Protein AF-A0A7S4GFR2-F1 (afdb_monomer_lite)

Radius of gyration: 27.43 Å; chains: 1; bounding box: 66×56×62 Å

Sequence (127 aa):
TALRLKQHIVCIVLNNKSYGMIAWKAHSMGMDDFGLEYGNPDFALYARSYGAIGHNVTAPGEFETILRKAIEEPGVHIIDLPITYESSDAALHDELPKEVATLQEAVGKMIAEHDAALAAMADDLRD

InterPro domains:
  IPR011766 Thiamine pyrophosphate enzyme, TPP-binding [PF02775] (1-80)
  IPR029061 Thiamin diphosphate-binding fold [SSF52518] (1-86)
  IPR047211 Pyruvate oxidase/Pyruvate dehydrogenase [ubiquinone]-like [PTHR42981] (1-87)

Organism: NCBI:txid73025

Foldseek 3Di:
DCVVVQHQAEAEDACQQFPVVVVVVCVVVVDDPDPGNPRDPQVQVVLVVVVFHRAEDPDPVCVVVLVVCSVVDRTYYYYYDYDHCVPVCCCPPPVVVVVVVVVVVVVVVVVVVVVVVVVVVVVVVVD

Secondary structure (DSSP, 8-state):
-TTTTT--EEEEEEE-SS-HHHHHHHHTTT----S-------HHHHHHHTT-EEEE--STTHHHHHHHHHHHS-SEEEEEEE---TTHHHIIIIIHHHHHHHHHHHHHHHHHHHHHHHHHHHHHT--

pLDDT: mean 76.01, std 15.88, range [42.22, 96.19]

Structure (mmCIF, N/CA/C/O backbone):
data_AF-A0A7S4GFR2-F1
#
_entry.id   AF-A0A7S4GFR2-F1
#
loop_
_atom_site.group_PDB
_atom_site.id
_atom_site.type_symbol
_atom_site.label_atom_id
_atom_site.label_alt_id
_atom_site.label_comp_id
_atom_site.label_asym_id
_atom_site.label_entity_id
_atom_site.label_seq_id
_atom_site.pdbx_PDB_ins_code
_atom_site.Cartn_x
_atom_site.Cartn_y
_atom_site.Cartn_z
_atom_site.occupancy
_atom_site.B_iso_or_equiv
_atom_site.auth_seq_id
_atom_site.auth_comp_id
_atom_site.auth_asym_id
_atom_site.auth_atom_id
_atom_site.pdbx_PDB_model_num
ATOM 1 N N . THR A 1 1 ? -0.930 -6.034 18.995 1.00 84.12 1 THR A N 1
ATOM 2 C CA . THR A 1 1 ? -0.471 -5.034 19.992 1.00 84.12 1 THR A CA 1
ATOM 3 C C . THR A 1 1 ? -0.971 -3.629 19.708 1.00 84.12 1 THR A C 1
ATOM 5 O O . THR A 1 1 ? -1.581 -3.063 20.604 1.00 84.12 1 THR A O 1
ATOM 8 N N . ALA A 1 2 ? -0.783 -3.084 18.500 1.00 81.75 2 ALA A N 1
ATOM 9 C CA . ALA A 1 2 ? -1.194 -1.717 18.142 1.00 81.75 2 ALA A CA 1
ATOM 10 C C . ALA A 1 2 ? -2.667 -1.386 18.464 1.00 81.75 2 ALA A C 1
ATOM 12 O O . ALA A 1 2 ? -2.933 -0.393 19.134 1.00 81.75 2 ALA A O 1
ATOM 13 N N . LEU A 1 3 ? -3.603 -2.274 18.102 1.00 85.62 3 LEU A N 1
ATOM 14 C CA . LEU A 1 3 ? -5.031 -2.118 18.422 1.00 85.62 3 LEU A CA 1
ATOM 15 C C . LEU A 1 3 ? -5.304 -2.074 19.931 1.00 85.62 3 LEU A C 1
ATOM 17 O O . LEU A 1 3 ? -6.008 -1.196 20.419 1.00 85.62 3 LEU A O 1
ATOM 21 N N . ARG A 1 4 ? -4.688 -2.986 20.693 1.00 88.31 4 ARG A N 1
ATOM 22 C CA . ARG A 1 4 ? -4.811 -3.040 22.160 1.00 88.31 4 ARG A CA 1
ATOM 23 C C . ARG A 1 4 ? -4.315 -1.753 22.829 1.00 88.31 4 ARG A C 1
ATOM 25 O O . ARG A 1 4 ? -4.848 -1.369 23.862 1.00 88.31 4 ARG A O 1
ATOM 32 N N . LEU A 1 5 ? -3.310 -1.100 22.245 1.00 91.62 5 LEU A N 1
ATOM 33 C CA . LEU A 1 5 ? -2.749 0.168 22.722 1.00 91.62 5 LEU A CA 1
ATOM 34 C C . LEU A 1 5 ? -3.421 1.405 22.102 1.00 91.62 5 LEU A C 1
ATOM 36 O O . LEU A 1 5 ? -2.926 2.510 22.313 1.00 91.62 5 LEU A O 1
ATOM 40 N N . LYS A 1 6 ? -4.511 1.227 21.339 1.00 88.44 6 LYS A N 1
ATOM 41 C CA . LYS A 1 6 ? -5.260 2.294 20.652 1.00 88.44 6 LYS A CA 1
ATOM 42 C C . LYS A 1 6 ? -4.364 3.248 19.852 1.00 88.44 6 LYS A C 1
ATOM 44 O O . LYS A 1 6 ? -4.569 4.457 19.859 1.00 88.44 6 LYS A O 1
ATOM 49 N N . GLN A 1 7 ? -3.340 2.700 19.205 1.00 89.94 7 GLN A N 1
ATOM 50 C CA . GLN A 1 7 ? -2.411 3.489 18.404 1.00 89.94 7 GLN A CA 1
ATOM 51 C C . GLN A 1 7 ? -3.025 3.805 17.045 1.00 89.94 7 GLN A C 1
ATOM 53 O O . GLN A 1 7 ? -3.690 2.952 16.454 1.00 89.94 7 GLN A O 1
ATOM 58 N N . HIS A 1 8 ? -2.751 5.007 16.548 1.00 92.06 8 HIS A N 1
ATOM 59 C CA . HIS A 1 8 ? -3.018 5.359 15.163 1.00 92.06 8 HIS A CA 1
ATOM 60 C C . HIS A 1 8 ? -1.763 5.061 14.336 1.00 92.06 8 HIS A C 1
ATOM 62 O O . HIS A 1 8 ? -0.726 5.694 14.528 1.00 92.06 8 HIS A O 1
ATOM 68 N N . ILE A 1 9 ? -1.831 4.026 13.498 1.00 92.06 9 ILE A N 1
ATOM 69 C CA . ILE A 1 9 ? -0.698 3.531 12.705 1.00 92.06 9 ILE A CA 1
ATOM 70 C C . ILE A 1 9 ? -1.191 3.243 11.297 1.00 92.06 9 ILE A C 1
ATOM 72 O O . ILE A 1 9 ? -2.123 2.462 11.127 1.00 92.06 9 ILE A O 1
ATOM 76 N N . VAL A 1 10 ? -0.503 3.792 10.302 1.00 94.00 10 VAL A N 1
ATOM 77 C CA . VAL A 1 10 ? -0.697 3.455 8.891 1.00 94.00 10 VAL A CA 1
ATOM 78 C C . VAL A 1 10 ? 0.499 2.630 8.427 1.00 94.00 10 VAL A C 1
ATOM 80 O O . VAL A 1 10 ? 1.640 3.080 8.514 1.00 94.00 10 VAL A O 1
ATOM 83 N N . CYS A 1 11 ? 0.252 1.407 7.967 1.00 92.94 11 CYS A N 1
ATOM 84 C CA . CYS A 1 11 ? 1.265 0.496 7.447 1.00 92.94 11 CYS A CA 1
ATOM 85 C C . CYS A 1 11 ? 0.946 0.161 5.991 1.00 92.94 11 CYS A C 1
ATOM 87 O O . CYS A 1 11 ? -0.169 -0.249 5.671 1.00 92.94 11 CYS A O 1
ATOM 89 N N . ILE A 1 12 ? 1.932 0.340 5.118 1.00 93.81 12 ILE A N 1
ATOM 90 C CA . ILE A 1 12 ? 1.815 0.082 3.685 1.00 93.81 12 ILE A CA 1
ATOM 91 C C . ILE A 1 12 ? 2.650 -1.154 3.371 1.00 93.81 12 ILE A C 1
ATOM 93 O O . ILE A 1 12 ? 3.843 -1.195 3.677 1.00 93.81 12 ILE A O 1
ATOM 97 N N . VAL A 1 13 ? 2.019 -2.155 2.769 1.00 90.19 13 VAL A N 1
ATOM 98 C CA . VAL A 1 13 ? 2.673 -3.371 2.291 1.00 90.19 13 VAL A CA 1
ATOM 99 C C . VAL A 1 13 ? 2.893 -3.213 0.795 1.00 90.19 13 VAL A C 1
ATOM 101 O O . VAL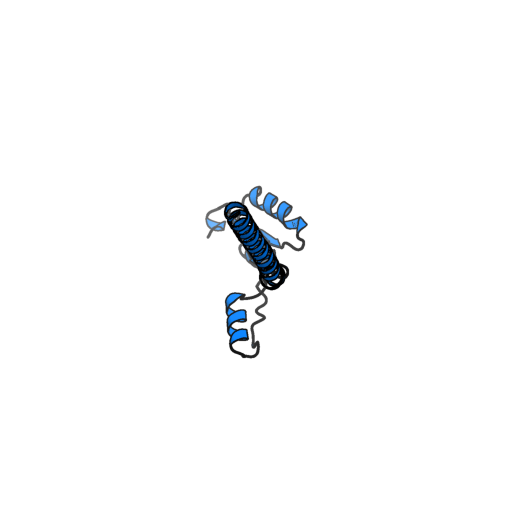 A 1 13 ? 1.940 -3.201 0.022 1.00 90.19 13 VAL A O 1
ATOM 104 N N . LEU A 1 14 ? 4.155 -3.076 0.394 1.00 87.19 14 LEU A N 1
ATOM 105 C CA . LEU A 1 14 ? 4.545 -3.092 -1.012 1.00 87.19 14 LEU A CA 1
ATOM 106 C C . LEU A 1 14 ? 4.538 -4.542 -1.494 1.00 87.19 14 LEU A C 1
ATOM 108 O O . LEU A 1 14 ? 5.436 -5.320 -1.170 1.00 87.19 14 LEU A O 1
ATOM 112 N N . ASN A 1 15 ? 3.489 -4.915 -2.217 1.00 81.38 15 ASN A N 1
ATOM 113 C CA . ASN A 1 15 ? 3.216 -6.292 -2.592 1.00 81.38 15 ASN A CA 1
ATOM 114 C C . ASN A 1 15 ? 3.602 -6.539 -4.052 1.00 81.38 15 ASN A C 1
ATOM 116 O O . ASN A 1 15 ? 2.874 -6.200 -4.981 1.00 81.38 15 ASN A O 1
ATOM 120 N N . ASN A 1 16 ? 4.754 -7.163 -4.253 1.00 75.62 16 ASN A N 1
ATOM 121 C CA . ASN A 1 16 ? 5.261 -7.581 -5.560 1.00 75.62 16 ASN A CA 1
ATOM 122 C C . ASN A 1 16 ? 4.876 -9.030 -5.926 1.00 75.62 16 ASN A C 1
ATOM 124 O O . ASN A 1 16 ? 5.400 -9.567 -6.899 1.00 75.62 16 ASN A O 1
ATOM 128 N N . LYS A 1 17 ? 4.021 -9.689 -5.124 1.00 62.97 17 LYS A N 1
ATOM 129 C CA . LYS A 1 17 ? 3.581 -11.089 -5.291 1.00 62.97 17 LYS A CA 1
ATOM 130 C C . LYS A 1 17 ? 4.712 -12.127 -5.456 1.00 62.97 17 LYS A C 1
ATOM 132 O O . LYS A 1 17 ? 4.452 -13.222 -5.937 1.00 62.97 17 LYS A O 1
ATOM 137 N N . SER A 1 18 ? 5.951 -11.814 -5.058 1.00 56.53 18 SER A N 1
ATOM 138 C CA . SER A 1 18 ? 7.111 -12.698 -5.250 1.00 56.53 18 SER A CA 1
ATOM 139 C C . SER A 1 18 ? 8.217 -12.453 -4.215 1.00 56.53 18 SER A C 1
ATOM 141 O O . SER A 1 18 ? 8.499 -11.318 -3.825 1.00 56.53 18 SER A O 1
ATOM 143 N N . TYR A 1 19 ? 8.915 -13.512 -3.795 1.00 55.47 19 TYR A N 1
ATOM 144 C CA . TYR A 1 19 ? 10.153 -13.408 -3.013 1.00 55.47 19 TYR A CA 1
ATOM 145 C C . TYR A 1 19 ? 11.312 -12.933 -3.911 1.00 55.47 19 TYR A C 1
ATOM 147 O O . TYR A 1 19 ? 12.190 -13.715 -4.280 1.00 55.47 19 TYR A O 1
ATOM 155 N N . GLY A 1 20 ? 11.322 -11.642 -4.260 1.00 52.38 20 GLY A N 1
ATOM 156 C CA . GLY A 1 20 ? 12.175 -11.065 -5.311 1.00 52.38 20 GLY A CA 1
ATOM 157 C C . GLY A 1 20 ? 13.677 -11.387 -5.228 1.00 52.38 20 GLY A C 1
ATOM 158 O O . GLY A 1 20 ? 14.314 -11.539 -6.261 1.00 52.38 20 GLY A O 1
ATOM 159 N N . MET A 1 21 ? 14.256 -11.574 -4.033 1.00 51.91 21 MET A N 1
ATOM 160 C CA . MET A 1 21 ? 15.683 -11.933 -3.896 1.00 51.91 21 MET A CA 1
ATOM 161 C C . MET A 1 21 ? 15.983 -13.441 -3.891 1.00 51.91 21 MET A C 1
ATOM 163 O O . MET A 1 21 ? 17.120 -13.832 -4.153 1.00 51.91 21 MET A O 1
ATOM 167 N N . ILE A 1 22 ? 15.008 -14.301 -3.586 1.00 50.97 22 ILE A N 1
ATOM 168 C CA . ILE A 1 22 ? 15.223 -15.759 -3.508 1.00 50.97 22 ILE A CA 1
ATOM 169 C C . ILE A 1 22 ? 14.954 -16.403 -4.870 1.00 50.97 22 ILE A C 1
ATOM 171 O O . ILE A 1 22 ? 15.757 -17.221 -5.317 1.00 50.97 22 ILE A O 1
ATOM 175 N N . ALA A 1 23 ? 13.898 -15.967 -5.565 1.00 53.88 23 ALA A N 1
ATOM 176 C CA . ALA A 1 23 ? 13.585 -16.418 -6.921 1.00 53.88 23 ALA A CA 1
ATOM 177 C C . ALA A 1 23 ? 14.719 -16.080 -7.909 1.00 53.88 23 ALA A C 1
ATOM 179 O O . ALA A 1 23 ? 15.156 -16.937 -8.674 1.00 53.88 23 ALA A O 1
ATOM 180 N N . TRP A 1 24 ? 15.294 -14.874 -7.809 1.00 52.66 24 TRP A N 1
ATOM 181 C CA . TRP A 1 24 ? 16.422 -14.452 -8.650 1.00 52.66 24 TRP A CA 1
ATOM 182 C C . TRP A 1 24 ? 17.667 -15.338 -8.467 1.00 52.66 24 TRP A C 1
ATOM 184 O O . TRP A 1 24 ? 18.353 -15.684 -9.430 1.00 52.66 24 TRP A O 1
ATOM 194 N N . LYS A 1 25 ? 17.933 -15.778 -7.229 1.00 53.72 25 LYS A N 1
ATOM 195 C CA . LYS A 1 25 ? 19.076 -16.642 -6.908 1.00 53.72 25 LYS A CA 1
ATOM 196 C C . LYS A 1 25 ? 18.857 -18.098 -7.333 1.00 53.72 25 LYS A C 1
ATOM 198 O O . LYS A 1 25 ? 19.815 -18.738 -7.752 1.00 53.72 25 LYS A O 1
ATOM 203 N N . ALA A 1 26 ? 17.626 -18.606 -7.261 1.00 53.81 26 ALA A N 1
ATOM 204 C CA . ALA A 1 26 ? 17.277 -19.951 -7.725 1.00 53.81 26 ALA A CA 1
ATOM 205 C C . ALA A 1 26 ? 17.352 -20.068 -9.260 1.00 53.81 26 ALA A C 1
ATOM 207 O O . ALA A 1 26 ? 17.971 -21.004 -9.769 1.00 53.81 26 ALA A O 1
ATOM 208 N N . HIS A 1 27 ? 16.847 -19.065 -9.988 1.00 56.41 27 HIS A N 1
ATOM 209 C CA . HIS A 1 27 ? 16.926 -19.014 -11.453 1.00 56.41 27 HIS A CA 1
ATOM 210 C C . HIS A 1 27 ? 18.382 -18.937 -11.949 1.00 56.41 27 HIS A C 1
ATOM 212 O O . HIS A 1 27 ? 18.769 -19.635 -12.885 1.00 56.41 27 HIS A O 1
ATOM 218 N N . SER A 1 28 ? 19.240 -18.172 -11.262 1.00 55.12 28 SER A N 1
ATOM 219 C CA . SER A 1 28 ? 20.679 -18.112 -11.566 1.00 55.12 28 SER A CA 1
ATOM 220 C C . SER A 1 28 ? 21.416 -19.451 -11.374 1.00 55.12 28 SER A C 1
ATOM 222 O O . SER A 1 28 ? 22.531 -19.589 -11.879 1.00 55.12 28 SER A O 1
ATOM 224 N N . MET A 1 29 ? 20.840 -20.418 -10.646 1.00 58.47 29 MET A N 1
ATOM 225 C CA . MET A 1 29 ? 21.436 -21.734 -10.366 1.00 58.47 29 MET A CA 1
ATOM 226 C C . MET A 1 29 ? 20.829 -22.875 -11.207 1.00 58.47 29 MET A C 1
ATOM 228 O O . MET A 1 29 ? 21.213 -24.027 -11.012 1.00 58.47 29 MET A O 1
ATOM 232 N N . GLY A 1 30 ? 19.928 -22.573 -12.155 1.00 53.69 30 GLY A N 1
ATOM 233 C CA . GLY A 1 30 ? 19.395 -23.549 -13.117 1.00 53.69 30 GLY A CA 1
ATOM 234 C C . GLY A 1 30 ? 18.470 -24.612 -12.515 1.00 53.69 30 GLY A C 1
ATOM 235 O O . GLY A 1 30 ? 18.415 -25.728 -13.027 1.00 53.69 30 GLY A O 1
ATOM 236 N N . MET A 1 31 ? 17.789 -24.295 -11.411 1.00 50.03 31 MET A N 1
ATOM 237 C CA . MET A 1 31 ? 16.804 -25.180 -10.781 1.00 50.03 31 MET A CA 1
ATOM 238 C C . MET A 1 31 ? 15.386 -24.825 -11.244 1.00 50.03 31 MET A C 1
ATOM 240 O O . MET A 1 31 ? 15.054 -23.646 -11.321 1.00 50.03 31 MET A O 1
ATOM 244 N N . ASP A 1 32 ? 14.558 -25.839 -11.515 1.00 51.44 32 ASP A N 1
ATOM 245 C CA . ASP A 1 32 ? 13.139 -25.659 -11.849 1.00 51.44 32 ASP A CA 1
ATOM 246 C C . ASP A 1 32 ? 12.362 -25.017 -10.680 1.00 51.44 32 ASP A C 1
ATOM 248 O O . ASP A 1 32 ? 12.584 -25.359 -9.513 1.00 51.44 32 ASP A O 1
ATOM 252 N N . ASP A 1 33 ? 11.422 -24.119 -11.001 1.00 50.03 33 ASP A N 1
ATOM 253 C CA . ASP A 1 33 ? 10.558 -23.391 -10.058 1.00 50.03 33 ASP A CA 1
ATOM 254 C C . ASP A 1 33 ? 9.581 -24.337 -9.330 1.00 50.03 33 ASP A C 1
ATOM 256 O O . ASP A 1 33 ? 8.386 -24.413 -9.626 1.00 50.03 33 ASP A O 1
ATOM 260 N N . PHE A 1 34 ? 10.068 -25.094 -8.347 1.00 42.22 34 PHE A N 1
ATOM 261 C CA . PHE A 1 34 ? 9.225 -25.973 -7.538 1.00 42.22 34 PHE A CA 1
ATOM 262 C C . PHE A 1 34 ? 8.727 -25.238 -6.281 1.00 42.22 34 PHE A C 1
ATOM 264 O O . PHE A 1 34 ? 9.430 -25.141 -5.277 1.00 42.22 34 PHE A O 1
ATOM 271 N N . GLY A 1 35 ? 7.487 -24.733 -6.322 1.00 48.22 35 GLY A N 1
ATOM 272 C CA . GLY A 1 35 ? 6.762 -24.245 -5.135 1.00 48.22 35 GLY A CA 1
ATOM 273 C C . GLY A 1 35 ? 6.919 -22.758 -4.786 1.00 48.22 35 GLY A C 1
ATOM 274 O O . GLY A 1 35 ? 6.703 -22.384 -3.634 1.00 48.22 35 GLY A O 1
ATOM 275 N N . LEU A 1 36 ? 7.280 -21.906 -5.752 1.00 46.78 36 LEU A N 1
ATOM 276 C CA . LEU A 1 36 ? 7.483 -20.464 -5.535 1.00 46.78 36 LEU A CA 1
ATOM 277 C C . LEU A 1 36 ? 6.212 -19.605 -5.663 1.00 46.78 36 LEU A C 1
ATOM 279 O O . LEU A 1 36 ? 6.232 -18.441 -5.267 1.00 46.78 36 LEU A O 1
ATOM 283 N N . GLU A 1 37 ? 5.088 -20.166 -6.117 1.00 45.75 37 GLU A N 1
ATOM 284 C CA . GLU A 1 37 ? 3.776 -19.503 -6.080 1.00 45.75 37 GLU A CA 1
ATOM 285 C C . GLU A 1 37 ? 3.131 -19.623 -4.690 1.00 45.75 37 GLU A C 1
ATOM 287 O O . GLU A 1 37 ? 2.051 -20.186 -4.504 1.00 45.75 37 GLU A O 1
ATOM 292 N N . TYR A 1 38 ? 3.790 -19.080 -3.668 1.00 51.06 38 TYR A N 1
ATOM 293 C CA . TYR A 1 38 ? 3.072 -18.720 -2.452 1.00 51.06 38 TYR A CA 1
ATOM 294 C C . TYR A 1 38 ? 2.247 -17.480 -2.784 1.00 51.06 38 TYR A C 1
ATOM 296 O O . TYR A 1 38 ? 2.759 -16.362 -2.786 1.00 51.06 38 TYR A O 1
ATOM 304 N N . GLY A 1 39 ? 0.967 -17.669 -3.103 1.00 56.28 39 GLY A N 1
ATOM 305 C CA . GLY A 1 39 ? 0.028 -16.556 -3.158 1.00 56.28 39 GLY A CA 1
ATOM 306 C C . GLY A 1 39 ? 0.112 -15.796 -1.836 1.00 56.28 39 GLY A C 1
ATOM 307 O O . GLY A 1 39 ? -0.233 -16.348 -0.789 1.00 56.28 39 GLY A O 1
ATOM 308 N N . ASN A 1 40 ? 0.635 -14.566 -1.871 1.00 66.69 40 ASN A N 1
ATOM 309 C CA . ASN A 1 40 ? 0.700 -13.722 -0.683 1.00 66.69 40 ASN A CA 1
ATOM 310 C C . ASN A 1 40 ? -0.699 -13.670 -0.044 1.00 66.69 40 ASN A C 1
ATOM 312 O O . ASN A 1 40 ? -1.689 -13.525 -0.771 1.00 66.69 40 ASN A O 1
ATOM 316 N N . PRO A 1 41 ? -0.812 -13.814 1.290 1.00 75.75 41 PRO A N 1
ATOM 317 C CA . PRO A 1 41 ? -2.104 -13.728 1.951 1.00 75.75 41 PRO A CA 1
ATOM 318 C C . PRO A 1 41 ? -2.717 -12.351 1.689 1.00 75.75 41 PRO A C 1
ATOM 320 O O . PRO A 1 41 ? -2.000 -11.360 1.560 1.00 75.75 41 PRO A O 1
ATOM 323 N N . ASP A 1 42 ? -4.046 -12.270 1.653 1.00 84.00 42 ASP A N 1
ATOM 324 C CA . ASP A 1 42 ? -4.732 -10.979 1.603 1.00 84.00 42 ASP A CA 1
ATOM 325 C C . ASP A 1 42 ? -4.450 -10.219 2.911 1.00 84.00 42 ASP A C 1
ATOM 327 O O . ASP A 1 42 ? -5.054 -10.481 3.959 1.00 84.00 42 ASP A O 1
ATOM 331 N N . PHE A 1 43 ? -3.490 -9.292 2.859 1.00 88.19 43 PHE A N 1
ATOM 332 C CA . PHE A 1 43 ? -3.033 -8.519 4.014 1.00 88.19 43 PHE A CA 1
ATOM 333 C C . PHE A 1 43 ? -4.133 -7.619 4.576 1.00 88.19 43 PHE A C 1
ATOM 335 O O . PHE A 1 43 ? -4.183 -7.377 5.787 1.00 88.19 43 PHE A O 1
ATOM 342 N N . ALA A 1 44 ? -5.045 -7.154 3.725 1.00 90.31 44 ALA A N 1
ATOM 343 C CA . ALA A 1 44 ? -6.177 -6.356 4.156 1.00 90.31 44 ALA A CA 1
ATOM 344 C C . ALA A 1 44 ? -7.214 -7.221 4.887 1.00 90.31 44 ALA A C 1
ATOM 346 O O . ALA A 1 44 ? -7.724 -6.816 5.935 1.00 90.31 44 ALA A O 1
ATOM 347 N N . LEU A 1 45 ? -7.499 -8.432 4.399 1.00 89.62 45 LEU A N 1
ATOM 348 C CA . LEU A 1 45 ? -8.355 -9.386 5.115 1.00 89.62 45 LEU A CA 1
ATOM 349 C C . LEU A 1 45 ? -7.731 -9.807 6.446 1.00 89.62 45 LEU A C 1
ATOM 351 O O . LEU A 1 45 ? -8.422 -9.854 7.467 1.00 89.62 45 LEU A O 1
ATOM 355 N N . TYR A 1 46 ? -6.422 -10.047 6.448 1.00 89.62 46 TYR A N 1
ATOM 356 C CA . TYR A 1 46 ? -5.669 -10.341 7.656 1.00 89.62 46 TYR A CA 1
ATOM 357 C C . TYR A 1 46 ? -5.817 -9.209 8.680 1.00 89.62 46 TYR A C 1
ATOM 359 O O . TYR A 1 46 ? -6.212 -9.469 9.814 1.00 89.62 46 TYR A O 1
ATOM 367 N N . ALA A 1 47 ? -5.634 -7.948 8.279 1.00 92.00 47 ALA A N 1
ATOM 368 C CA . ALA A 1 47 ? -5.854 -6.791 9.148 1.00 92.00 47 ALA A CA 1
ATOM 369 C C . ALA A 1 47 ? -7.273 -6.756 9.742 1.00 92.00 47 ALA A C 1
ATOM 371 O O . ALA A 1 47 ? -7.431 -6.615 10.961 1.00 92.00 47 ALA A O 1
ATOM 372 N N . ARG A 1 48 ? -8.297 -6.967 8.903 1.00 92.31 48 ARG A N 1
ATOM 373 C CA . ARG A 1 48 ? -9.706 -7.007 9.330 1.00 92.31 48 ARG A CA 1
ATOM 374 C C . ARG A 1 48 ? -9.962 -8.092 10.376 1.00 92.31 48 ARG A C 1
ATOM 376 O O . ARG A 1 48 ? -10.687 -7.838 11.334 1.00 92.31 48 ARG A O 1
ATOM 383 N N . SER A 1 49 ? -9.318 -9.255 10.258 1.00 92.25 49 SER A N 1
ATOM 384 C CA . SER A 1 49 ? -9.468 -10.354 11.227 1.00 92.25 49 SER A CA 1
ATOM 385 C C . SER A 1 49 ? -9.000 -9.998 12.648 1.00 92.25 49 SER A C 1
ATOM 387 O O . SER A 1 49 ? -9.555 -10.506 13.620 1.00 92.25 49 SER A O 1
ATOM 389 N N . TYR A 1 50 ? -8.041 -9.075 12.789 1.00 89.12 50 TYR A N 1
ATOM 390 C CA . TYR A 1 50 ? -7.590 -8.565 14.090 1.00 89.12 50 TYR A CA 1
ATOM 391 C C . TYR A 1 50 ? -8.420 -7.387 14.613 1.00 89.12 50 TYR A C 1
ATOM 393 O O . TYR A 1 50 ? -8.200 -6.967 15.748 1.00 89.12 50 TYR A O 1
ATOM 401 N N . GLY A 1 51 ? -9.348 -6.848 13.815 1.00 90.62 51 GLY A N 1
ATOM 402 C CA . GLY A 1 51 ? -10.083 -5.614 14.112 1.00 90.62 51 GLY A CA 1
ATOM 403 C C . GLY A 1 51 ? -9.368 -4.336 13.656 1.00 90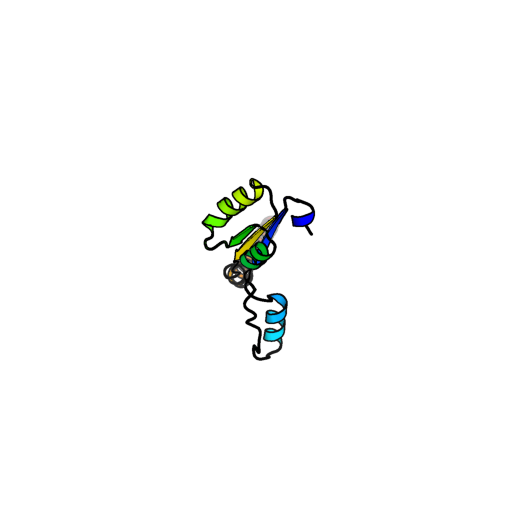.62 51 GLY A C 1
ATOM 404 O O . GLY A 1 51 ? -9.717 -3.252 14.116 1.00 90.62 51 GLY A O 1
ATOM 405 N N . ALA A 1 52 ? -8.356 -4.453 12.789 1.00 93.69 52 ALA A N 1
ATOM 406 C CA . ALA A 1 52 ? -7.745 -3.321 12.095 1.00 93.69 52 ALA A CA 1
ATOM 407 C C . ALA A 1 52 ? -8.485 -3.019 10.782 1.00 93.69 52 ALA A C 1
ATOM 409 O O . ALA A 1 52 ? -9.307 -3.804 10.307 1.00 93.69 52 ALA A O 1
ATOM 410 N N . ILE A 1 53 ? -8.182 -1.872 10.184 1.00 95.00 53 ILE A N 1
ATOM 411 C CA . ILE A 1 53 ? -8.783 -1.419 8.933 1.00 95.00 53 ILE A CA 1
ATOM 412 C C . ILE A 1 53 ? -7.860 -1.850 7.789 1.00 95.00 53 ILE A C 1
ATOM 414 O O . ILE A 1 53 ? -6.729 -1.384 7.681 1.00 95.00 53 ILE A O 1
ATOM 418 N N . GLY A 1 54 ? -8.329 -2.771 6.952 1.00 93.94 54 GLY A N 1
ATOM 419 C CA . GLY A 1 54 ? -7.589 -3.254 5.786 1.00 93.94 54 GLY A CA 1
ATOM 420 C C . GLY A 1 54 ? -8.087 -2.623 4.490 1.00 93.94 54 GLY A C 1
ATOM 421 O O . GLY A 1 54 ? -9.287 -2.699 4.213 1.00 93.94 54 GLY A O 1
ATOM 422 N N . HIS A 1 55 ? -7.169 -2.082 3.690 1.00 94.31 55 HIS A N 1
ATOM 423 C CA . HIS A 1 55 ? -7.419 -1.487 2.375 1.00 94.31 55 HIS A CA 1
ATOM 424 C C . HIS A 1 55 ? -6.676 -2.271 1.294 1.00 94.31 55 HIS A C 1
ATOM 426 O O . HIS A 1 55 ? -5.488 -2.550 1.447 1.00 94.31 55 HIS A O 1
ATOM 432 N N . ASN A 1 56 ? -7.358 -2.585 0.197 1.00 91.81 56 ASN A N 1
ATOM 433 C CA . ASN A 1 56 ? -6.751 -3.162 -0.999 1.00 91.81 56 ASN A CA 1
ATOM 434 C C . ASN A 1 56 ? -6.734 -2.078 -2.078 1.00 91.81 56 ASN A C 1
ATOM 436 O O . ASN A 1 56 ? -7.786 -1.523 -2.396 1.00 91.81 56 ASN A O 1
ATOM 440 N N . VAL A 1 57 ? -5.560 -1.771 -2.625 1.00 91.06 57 VAL A N 1
ATOM 441 C CA . VAL A 1 57 ? -5.437 -0.855 -3.764 1.00 91.06 57 VAL A CA 1
ATOM 442 C C . VAL A 1 57 ? -5.574 -1.678 -5.039 1.00 91.06 57 VAL A C 1
ATOM 444 O O . VAL A 1 57 ? -4.777 -2.586 -5.272 1.00 91.06 57 VAL A O 1
ATOM 447 N N . THR A 1 58 ? -6.585 -1.388 -5.856 1.00 86.75 58 THR A N 1
ATOM 448 C CA . THR A 1 58 ? -6.833 -2.134 -7.104 1.00 86.75 58 THR A CA 1
ATOM 449 C C . THR A 1 58 ? -6.469 -1.338 -8.349 1.00 86.75 58 THR A C 1
ATOM 451 O O . THR A 1 58 ? -6.164 -1.931 -9.384 1.00 86.75 58 THR A O 1
ATOM 454 N N . ALA A 1 59 ? -6.422 -0.009 -8.237 1.00 85.00 59 ALA A N 1
ATOM 455 C CA . ALA A 1 59 ? -5.992 0.883 -9.303 1.00 85.00 59 ALA A CA 1
ATOM 456 C C . ALA A 1 59 ? -5.030 1.978 -8.795 1.00 85.00 59 ALA A C 1
ATOM 458 O O . ALA A 1 59 ? -5.173 2.444 -7.662 1.00 85.00 59 ALA A O 1
ATOM 459 N N . PRO A 1 60 ? -4.091 2.467 -9.635 1.00 78.00 60 PRO A N 1
ATOM 460 C CA . PRO A 1 60 ? -3.115 3.489 -9.236 1.00 78.00 60 PRO A CA 1
ATOM 461 C C . PRO A 1 60 ? -3.737 4.772 -8.664 1.00 78.00 60 PRO A C 1
ATOM 463 O O . PRO A 1 60 ? -3.213 5.343 -7.712 1.00 78.00 60 PRO A O 1
ATOM 466 N N . GLY A 1 61 ? -4.883 5.207 -9.202 1.00 84.00 61 GLY A N 1
ATOM 467 C CA . GLY A 1 61 ? -5.579 6.420 -8.751 1.00 84.00 61 GLY A CA 1
ATOM 468 C C . GLY A 1 61 ? -6.273 6.296 -7.388 1.00 84.00 61 GLY A C 1
ATOM 469 O O . GLY A 1 61 ? -6.652 7.305 -6.799 1.00 84.00 61 GLY A O 1
ATOM 470 N N . GLU A 1 62 ? -6.439 5.081 -6.860 1.00 88.81 62 GLU A N 1
ATOM 471 C CA . GLU A 1 62 ? -7.105 4.855 -5.570 1.00 88.81 62 GLU A CA 1
ATOM 472 C C . GLU A 1 62 ? -6.164 5.096 -4.388 1.00 88.81 62 GLU A C 1
ATOM 474 O O . GLU A 1 62 ? -6.621 5.434 -3.293 1.00 88.81 62 GLU A O 1
ATOM 479 N N . PHE A 1 63 ? -4.852 4.948 -4.602 1.00 90.12 63 PHE A N 1
ATOM 480 C CA . PHE A 1 63 ? -3.867 4.981 -3.527 1.00 90.12 63 PHE A CA 1
ATOM 481 C C . PHE A 1 63 ? -3.873 6.308 -2.766 1.00 90.12 63 PHE A C 1
ATOM 483 O O . PHE A 1 63 ? -3.895 6.295 -1.538 1.00 90.12 63 PHE A O 1
ATOM 490 N N . GLU A 1 64 ? -3.917 7.447 -3.463 1.00 91.06 64 GLU A N 1
ATOM 491 C CA . GLU A 1 64 ? -3.927 8.763 -2.812 1.00 91.06 64 GLU A CA 1
ATOM 492 C C . GLU A 1 64 ? -5.157 8.938 -1.911 1.00 91.06 64 GLU A C 1
ATOM 494 O O . GLU A 1 64 ? -5.048 9.380 -0.766 1.00 91.06 64 GLU A O 1
ATOM 499 N N . THR A 1 65 ? -6.327 8.530 -2.406 1.00 92.94 65 THR A N 1
ATOM 500 C CA . THR A 1 65 ? -7.588 8.629 -1.662 1.00 92.94 65 THR A CA 1
ATOM 501 C C . THR A 1 65 ? -7.568 7.724 -0.429 1.00 92.94 65 THR A C 1
ATOM 503 O O . THR A 1 65 ? -7.947 8.150 0.665 1.00 92.94 65 THR A O 1
ATOM 506 N N . ILE A 1 66 ? -7.086 6.488 -0.582 1.00 93.06 66 ILE A N 1
ATOM 507 C CA . ILE A 1 66 ? -6.961 5.513 0.510 1.00 93.06 66 ILE A CA 1
ATOM 508 C C . ILE A 1 66 ? -5.948 5.991 1.554 1.00 93.06 66 ILE A C 1
ATOM 510 O O . ILE A 1 66 ? -6.221 5.912 2.752 1.00 93.06 66 ILE A O 1
ATOM 514 N N . LEU A 1 67 ? -4.802 6.516 1.118 1.00 93.06 67 LEU A N 1
ATOM 515 C CA . LEU A 1 67 ? -3.759 7.024 2.003 1.00 93.06 67 LEU A CA 1
ATOM 516 C C . LEU A 1 67 ? -4.261 8.217 2.817 1.00 93.06 67 LEU A C 1
ATOM 518 O O . LEU A 1 67 ? -4.092 8.238 4.036 1.00 93.06 67 LEU A O 1
ATOM 522 N N . ARG A 1 68 ? -4.926 9.178 2.168 1.00 92.75 68 ARG A N 1
ATOM 523 C CA . ARG A 1 68 ? -5.520 10.334 2.849 1.00 92.75 68 ARG A CA 1
ATOM 524 C C . ARG A 1 68 ? -6.533 9.890 3.900 1.00 92.75 68 ARG A C 1
ATOM 526 O O . ARG A 1 68 ? -6.429 10.297 5.055 1.00 92.75 68 ARG A O 1
ATOM 533 N N . LYS A 1 69 ? -7.439 8.979 3.533 1.00 92.06 69 LYS A N 1
ATOM 534 C CA . LYS A 1 69 ? -8.405 8.399 4.472 1.00 92.06 69 LYS A CA 1
ATOM 535 C C . LYS A 1 69 ? -7.712 7.718 5.655 1.00 92.06 69 LYS A C 1
ATOM 537 O O . LYS A 1 69 ? -8.125 7.912 6.792 1.00 92.06 69 LYS A O 1
ATOM 542 N N . ALA A 1 70 ? -6.661 6.940 5.403 1.00 93.06 70 ALA A N 1
ATOM 543 C CA . ALA A 1 70 ? -5.941 6.216 6.447 1.00 93.06 70 ALA A CA 1
ATOM 544 C C . ALA A 1 70 ? -5.186 7.127 7.425 1.00 93.06 70 ALA A C 1
ATOM 546 O O . ALA A 1 70 ? -4.991 6.738 8.570 1.00 93.06 70 ALA A O 1
ATOM 547 N N . ILE A 1 71 ? -4.767 8.315 6.984 1.00 92.06 71 ILE A N 1
ATOM 548 C CA . ILE A 1 71 ? -4.121 9.326 7.833 1.00 92.06 71 ILE A CA 1
ATOM 549 C C . ILE A 1 71 ? -5.158 10.099 8.663 1.00 92.06 71 ILE A C 1
ATOM 551 O O . ILE A 1 71 ? -4.888 10.468 9.803 1.00 92.06 71 ILE A O 1
ATOM 555 N N . GLU A 1 72 ? -6.336 10.370 8.102 1.00 93.50 72 GLU A N 1
ATOM 556 C CA . GLU A 1 72 ? -7.380 11.164 8.765 1.00 93.50 72 GLU A CA 1
ATOM 557 C C . GLU A 1 72 ? -8.218 10.340 9.759 1.00 93.50 72 GLU A C 1
ATOM 559 O O . GLU A 1 72 ? -8.690 10.871 10.766 1.00 93.50 72 GLU A O 1
ATOM 564 N N . GLU A 1 73 ? -8.404 9.043 9.501 1.00 92.75 73 GLU A N 1
ATOM 565 C CA . GLU A 1 73 ? -9.213 8.146 10.327 1.00 92.75 73 GLU A CA 1
ATOM 566 C C . GLU A 1 73 ? -8.384 7.533 11.479 1.00 92.75 73 GLU A C 1
ATOM 568 O O . GLU A 1 73 ? -7.381 6.860 11.244 1.00 92.75 73 GLU A O 1
ATOM 573 N N . PRO A 1 74 ? -8.768 7.718 12.757 1.00 91.31 74 PRO A N 1
ATOM 574 C CA . PRO A 1 74 ? -8.066 7.099 13.878 1.00 91.31 74 PRO A CA 1
ATOM 575 C C . PRO A 1 74 ? -8.181 5.571 13.844 1.00 91.31 74 PRO A C 1
ATOM 577 O O . PRO A 1 74 ? -9.281 5.024 13.799 1.00 91.31 74 PRO A O 1
ATOM 580 N N . GLY A 1 75 ? -7.058 4.862 13.967 1.00 92.12 75 GLY A N 1
ATOM 581 C CA . GLY A 1 75 ? -7.058 3.406 13.886 1.00 92.12 75 GLY A CA 1
ATOM 582 C C . GLY A 1 75 ? -5.744 2.823 13.393 1.00 92.12 75 GLY A C 1
ATOM 583 O O . GLY A 1 75 ? -4.777 3.529 13.117 1.00 92.12 75 GLY A O 1
ATOM 584 N N . VAL A 1 76 ? -5.713 1.497 13.290 1.00 94.69 76 VAL A N 1
ATOM 585 C CA . VAL A 1 76 ? -4.607 0.778 12.656 1.00 94.69 76 VAL A CA 1
ATOM 586 C C . VAL A 1 76 ? -5.032 0.447 11.235 1.00 94.69 76 VAL A C 1
ATOM 588 O O . VAL A 1 76 ? -5.985 -0.308 11.049 1.00 94.69 76 VAL A O 1
ATOM 591 N N . HIS A 1 77 ? -4.328 1.005 10.260 1.00 96.19 77 HIS A N 1
ATOM 592 C CA . HIS A 1 77 ? -4.592 0.855 8.837 1.00 96.19 77 HIS A CA 1
ATOM 593 C C . HIS A 1 77 ? -3.499 0.000 8.205 1.00 96.19 77 HIS A C 1
ATOM 595 O O . HIS A 1 77 ? -2.315 0.296 8.362 1.00 96.19 77 HIS A O 1
ATOM 601 N N . ILE A 1 78 ? -3.896 -1.038 7.476 1.00 95.44 78 ILE A N 1
ATOM 602 C CA . ILE A 1 78 ? -3.010 -1.812 6.605 1.00 95.44 78 ILE A CA 1
ATOM 603 C C . ILE A 1 78 ? -3.451 -1.565 5.165 1.00 95.44 78 ILE A C 1
ATOM 605 O O . ILE A 1 78 ? -4.610 -1.810 4.834 1.00 95.44 78 ILE A O 1
ATOM 609 N N . ILE A 1 79 ? -2.544 -1.073 4.327 1.00 94.31 79 ILE A N 1
ATOM 610 C CA . ILE A 1 79 ? -2.776 -0.826 2.902 1.00 94.31 79 ILE A CA 1
ATOM 611 C C . ILE A 1 79 ? -1.945 -1.837 2.111 1.00 94.31 79 ILE A C 1
ATOM 613 O O . ILE A 1 79 ? -0.718 -1.792 2.162 1.00 94.31 79 ILE A O 1
ATOM 617 N N . ASP A 1 80 ? -2.610 -2.741 1.397 1.00 92.31 80 ASP A N 1
ATOM 618 C CA . ASP A 1 80 ? -1.984 -3.654 0.438 1.00 92.31 80 ASP A CA 1
ATOM 619 C C . ASP A 1 80 ? -1.840 -2.935 -0.909 1.00 92.31 80 ASP A C 1
ATOM 621 O O . ASP A 1 80 ? -2.841 -2.662 -1.583 1.00 92.31 80 ASP A O 1
ATOM 625 N N . LEU A 1 81 ? -0.605 -2.562 -1.252 1.00 90.69 81 LEU A N 1
ATOM 626 C CA . LEU A 1 81 ? -0.270 -1.811 -2.458 1.00 90.69 81 LEU A CA 1
ATOM 627 C C . LEU A 1 81 ? 0.460 -2.734 -3.446 1.00 90.69 81 LEU A C 1
ATOM 629 O O . LEU A 1 81 ? 1.653 -2.997 -3.252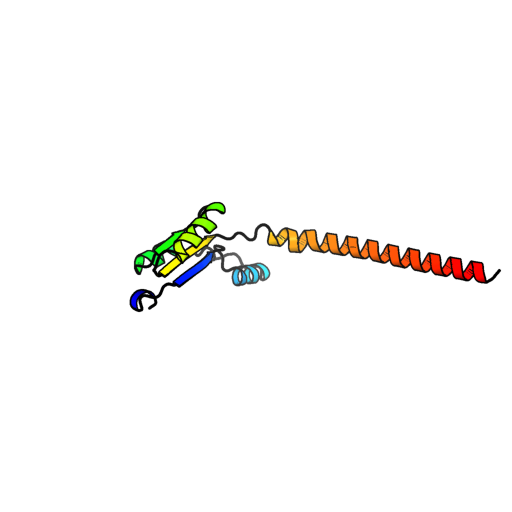 1.00 90.69 81 LEU A O 1
ATOM 633 N N . PRO A 1 82 ? -0.214 -3.224 -4.503 1.00 86.19 82 PRO A N 1
ATOM 634 C CA . PRO A 1 82 ? 0.439 -4.021 -5.526 1.00 86.19 82 PRO A CA 1
ATOM 635 C C . PRO A 1 82 ? 1.446 -3.167 -6.301 1.00 86.19 82 PRO A C 1
ATOM 637 O O . PRO A 1 82 ? 1.123 -2.068 -6.753 1.00 86.19 82 PRO A O 1
ATOM 640 N N . ILE A 1 83 ? 2.660 -3.689 -6.467 1.00 81.06 83 ILE A N 1
ATOM 641 C CA . ILE A 1 83 ? 3.724 -3.061 -7.255 1.00 81.06 83 ILE A CA 1
ATOM 642 C C . ILE A 1 83 ? 4.208 -4.021 -8.345 1.00 81.06 83 ILE A C 1
ATOM 644 O O . ILE A 1 83 ? 4.381 -5.215 -8.101 1.00 81.06 83 ILE A O 1
ATOM 648 N N . THR A 1 84 ? 4.435 -3.500 -9.549 1.00 69.12 84 THR A N 1
ATOM 649 C CA . THR A 1 84 ? 5.047 -4.230 -10.666 1.00 69.12 84 THR A CA 1
ATOM 650 C C . THR A 1 84 ? 6.377 -3.570 -11.026 1.00 69.12 84 THR A C 1
ATOM 652 O O . THR A 1 84 ? 6.471 -2.350 -11.127 1.00 69.12 84 THR A O 1
ATOM 655 N N . TYR A 1 85 ? 7.429 -4.375 -11.202 1.00 63.00 85 TYR A N 1
ATOM 656 C CA . TYR A 1 85 ? 8.774 -3.903 -11.574 1.00 63.00 85 TYR A CA 1
ATOM 657 C C . TYR A 1 85 ? 8.982 -3.801 -13.093 1.00 63.00 85 TYR A C 1
ATOM 659 O O . TYR A 1 85 ? 10.101 -3.595 -13.550 1.00 63.00 85 TYR A O 1
ATOM 667 N N . GLU A 1 86 ? 7.911 -3.911 -13.883 1.00 55.28 86 GLU A N 1
ATOM 668 C CA . GLU A 1 86 ? 7.953 -4.021 -15.350 1.00 55.28 86 GLU A CA 1
ATOM 669 C C . GLU A 1 86 ? 8.663 -2.843 -16.049 1.00 55.28 86 GLU A C 1
ATOM 671 O O . GLU A 1 86 ? 9.134 -2.990 -17.170 1.00 55.28 86 GLU A O 1
ATOM 676 N N . SER A 1 87 ? 8.808 -1.692 -15.384 1.00 48.69 87 SER A N 1
ATOM 677 C CA . SER A 1 87 ? 9.529 -0.521 -15.905 1.00 48.69 87 SER A CA 1
ATOM 678 C C . SER A 1 87 ? 11.007 -0.449 -15.498 1.00 48.69 87 SER A C 1
ATOM 680 O O . SER A 1 87 ? 11.747 0.337 -16.090 1.00 48.69 87 SER A O 1
ATOM 682 N N . SER A 1 88 ? 11.453 -1.188 -14.480 1.00 51.88 88 SER A N 1
ATOM 683 C CA . SER A 1 88 ? 12.801 -1.014 -13.924 1.00 51.88 88 SER A CA 1
ATOM 684 C C . SER A 1 88 ? 13.863 -1.829 -14.659 1.00 51.88 88 SER A C 1
ATOM 686 O O . SER A 1 88 ? 14.991 -1.362 -14.742 1.00 51.88 88 SER A O 1
ATOM 688 N N . ASP A 1 89 ? 13.526 -2.982 -15.242 1.00 53.44 89 ASP A N 1
ATOM 689 C CA . ASP A 1 89 ? 14.516 -3.796 -15.964 1.00 53.44 89 ASP A CA 1
ATOM 690 C C . ASP A 1 89 ? 14.933 -3.166 -17.300 1.00 53.44 89 ASP A C 1
ATOM 692 O O . ASP A 1 89 ? 16.123 -3.024 -17.558 1.00 53.44 89 ASP A O 1
ATOM 696 N N . ALA A 1 90 ? 13.988 -2.710 -18.131 1.00 52.84 90 ALA A N 1
ATOM 697 C CA . ALA A 1 90 ? 14.315 -2.124 -19.437 1.00 52.84 90 ALA A CA 1
ATOM 698 C C . ALA A 1 90 ? 15.072 -0.788 -19.308 1.00 52.84 90 ALA A C 1
ATOM 700 O O . ALA A 1 90 ? 16.093 -0.579 -19.963 1.00 52.84 90 ALA A O 1
ATOM 701 N N . ALA A 1 91 ? 14.629 0.094 -18.408 1.00 54.62 91 ALA A N 1
ATOM 702 C CA . ALA A 1 91 ? 15.302 1.370 -18.177 1.00 54.62 91 ALA A 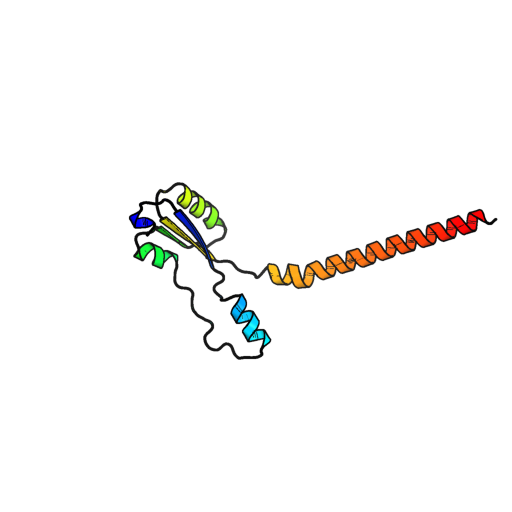CA 1
ATOM 703 C C . ALA A 1 91 ? 16.730 1.167 -17.636 1.00 54.62 91 ALA A C 1
ATOM 705 O O . ALA A 1 91 ? 17.675 1.817 -18.085 1.00 54.62 91 ALA A O 1
ATOM 706 N N . LEU A 1 92 ? 16.911 0.232 -16.694 1.00 55.06 92 LEU A N 1
ATOM 707 C CA . LEU A 1 92 ? 18.196 0.027 -16.029 1.00 55.06 92 LEU A CA 1
ATOM 708 C C . LEU A 1 92 ? 19.189 -0.795 -16.868 1.00 55.06 92 LEU A C 1
ATOM 710 O O . LEU A 1 92 ? 20.388 -0.514 -16.829 1.00 55.06 92 LEU A O 1
ATOM 714 N N . HIS A 1 93 ? 18.711 -1.789 -17.623 1.00 58.72 93 HIS A N 1
ATOM 715 C CA . HIS A 1 93 ? 19.567 -2.707 -18.381 1.00 58.72 93 HIS A CA 1
ATOM 716 C C . HIS A 1 93 ? 19.696 -2.380 -19.871 1.00 58.72 93 HIS A C 1
ATOM 718 O O . HIS A 1 93 ? 20.748 -2.677 -20.434 1.00 58.72 93 HIS A O 1
ATOM 724 N N . ASP A 1 94 ? 18.706 -1.740 -20.498 1.00 62.84 94 ASP A N 1
ATOM 725 C CA . ASP A 1 94 ? 18.744 -1.457 -21.938 1.00 62.84 94 ASP A CA 1
ATOM 726 C C . ASP A 1 94 ? 18.917 0.029 -22.263 1.00 62.84 94 ASP A C 1
ATOM 728 O O . ASP A 1 94 ? 19.622 0.356 -23.221 1.00 62.84 94 ASP A O 1
ATOM 732 N N . GLU A 1 95 ? 18.281 0.933 -21.515 1.00 65.06 95 GLU A N 1
ATOM 733 C CA . GLU A 1 95 ? 18.285 2.370 -21.834 1.00 65.06 95 GLU A CA 1
ATOM 734 C C . GLU A 1 95 ? 19.529 3.076 -21.281 1.00 65.06 95 GLU A C 1
ATOM 736 O O . GLU A 1 95 ? 20.269 3.700 -22.047 1.00 65.06 95 GLU A O 1
ATOM 741 N N . LEU A 1 96 ? 19.844 2.896 -19.993 1.00 64.19 96 LEU A N 1
ATOM 742 C CA . LEU A 1 96 ? 21.013 3.530 -19.370 1.00 64.19 96 LEU A CA 1
ATOM 743 C C . LEU A 1 96 ? 22.350 3.185 -20.053 1.00 64.19 96 LEU A C 1
ATOM 745 O O . LEU A 1 96 ? 23.148 4.101 -20.272 1.00 64.19 96 LEU A O 1
ATOM 749 N N . PRO A 1 97 ? 22.644 1.928 -20.447 1.00 74.25 97 PRO A N 1
ATOM 750 C CA . PRO A 1 97 ? 23.903 1.635 -21.132 1.00 74.25 97 PRO A CA 1
ATOM 751 C C . PRO A 1 97 ? 24.012 2.306 -22.505 1.00 74.25 97 PRO A C 1
ATOM 753 O O . PRO A 1 97 ? 25.108 2.709 -22.896 1.00 74.25 97 PRO A O 1
ATOM 756 N N . LYS A 1 98 ? 22.893 2.471 -23.227 1.00 75.75 98 LYS A N 1
ATOM 757 C CA . LYS A 1 98 ? 22.867 3.163 -24.528 1.00 75.75 98 LYS A CA 1
ATOM 758 C C . LYS A 1 98 ? 23.110 4.658 -24.361 1.00 75.75 98 LYS A C 1
ATOM 760 O O . LYS A 1 98 ? 23.887 5.237 -25.121 1.00 75.75 98 LYS A O 1
ATOM 765 N N . GLU A 1 99 ? 22.502 5.277 -23.353 1.00 72.00 99 GLU A N 1
ATOM 766 C CA . GLU A 1 99 ? 22.738 6.689 -23.038 1.00 72.00 99 GLU A CA 1
ATOM 767 C C . GLU A 1 99 ? 24.192 6.936 -22.613 1.00 72.00 99 GLU A C 1
ATOM 769 O O . GLU A 1 99 ? 24.836 7.860 -23.114 1.00 72.00 99 GLU A O 1
ATOM 774 N N . VAL A 1 100 ? 24.752 6.063 -21.769 1.00 77.62 100 VAL A N 1
ATOM 775 C CA . VAL A 1 100 ? 26.159 6.144 -21.346 1.00 77.62 100 VAL A CA 1
ATOM 776 C C . VAL A 1 100 ? 27.111 5.963 -22.530 1.00 77.62 100 VAL A C 1
ATOM 778 O O . VAL A 1 100 ? 28.059 6.737 -22.659 1.00 77.62 100 VAL A O 1
ATOM 781 N N . ALA A 1 101 ? 26.851 5.007 -23.425 1.00 78.94 101 ALA A N 1
ATOM 782 C CA . ALA A 1 101 ? 27.668 4.800 -24.623 1.00 78.94 101 ALA A CA 1
ATOM 783 C C . ALA A 1 101 ? 27.636 6.021 -25.560 1.00 78.94 101 ALA A C 1
ATOM 785 O O . ALA A 1 101 ? 28.677 6.460 -26.048 1.00 78.94 101 ALA A O 1
ATOM 786 N N . THR A 1 102 ? 26.459 6.624 -25.744 1.00 82.25 102 THR A N 1
ATOM 787 C CA . THR A 1 102 ? 26.289 7.823 -26.582 1.00 82.25 102 THR A CA 1
ATOM 788 C C . THR A 1 102 ? 27.048 9.021 -26.002 1.00 82.25 102 THR A C 1
ATOM 790 O O . THR A 1 102 ? 27.705 9.767 -26.731 1.00 82.25 102 THR A O 1
ATOM 793 N N . LEU A 1 103 ? 27.014 9.192 -24.675 1.00 77.88 103 LEU A N 1
ATOM 794 C CA . LEU A 1 103 ? 27.779 10.232 -23.983 1.00 77.88 103 LEU A CA 1
ATOM 795 C C . LEU A 1 103 ? 29.292 9.997 -24.076 1.00 77.88 103 LEU A C 1
ATOM 797 O O . LEU A 1 103 ? 30.039 10.951 -24.289 1.00 77.88 103 LEU A O 1
ATOM 801 N N . GLN A 1 104 ? 29.756 8.751 -23.959 1.00 78.69 104 GLN A N 1
ATOM 802 C CA . GLN A 1 104 ? 31.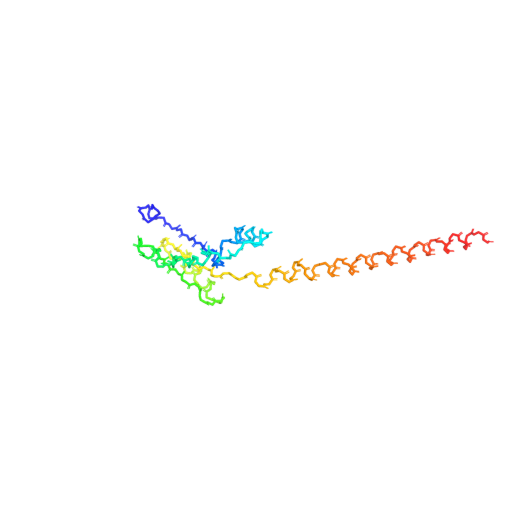174 8.411 -24.116 1.00 78.69 104 GLN A CA 1
ATOM 803 C C . GLN A 1 104 ? 31.689 8.737 -25.522 1.00 78.69 104 GLN A C 1
ATOM 805 O O . GLN A 1 104 ? 32.775 9.303 -25.658 1.00 78.69 104 GLN A O 1
ATOM 810 N N . GLU A 1 105 ? 30.905 8.435 -26.557 1.00 82.94 105 GLU A N 1
ATOM 811 C CA . GLU A 1 105 ? 31.259 8.741 -27.944 1.00 82.94 105 GLU A CA 1
ATOM 812 C C . GLU A 1 105 ? 31.302 10.257 -28.198 1.00 82.94 105 GLU A C 1
ATOM 814 O O . GLU A 1 105 ? 32.265 10.766 -28.778 1.00 82.94 105 GLU A O 1
ATOM 819 N N . ALA A 1 106 ? 30.316 11.002 -27.686 1.00 78.50 106 ALA A N 1
ATOM 820 C CA . ALA A 1 106 ? 30.279 12.460 -27.790 1.00 78.50 106 ALA A CA 1
ATOM 821 C C . ALA A 1 106 ? 31.469 13.132 -27.079 1.00 78.50 106 ALA A C 1
ATOM 823 O O . ALA A 1 106 ? 32.101 14.030 -27.639 1.00 78.50 106 ALA A O 1
ATOM 824 N N . VAL A 1 107 ? 31.815 12.673 -25.871 1.00 80.50 107 VAL A N 1
ATOM 825 C CA . VAL A 1 107 ? 32.979 13.173 -25.121 1.00 80.50 107 VAL A CA 1
ATOM 826 C C . VAL A 1 107 ? 34.285 12.824 -25.839 1.00 80.50 107 VAL A C 1
ATOM 828 O O . VAL A 1 107 ? 35.154 13.687 -25.962 1.00 80.50 107 VAL A O 1
ATOM 831 N N . GLY A 1 108 ? 34.417 11.603 -26.367 1.00 81.56 108 GLY A N 1
ATOM 832 C CA . GLY A 1 108 ? 35.592 11.192 -27.140 1.00 81.56 108 GLY A CA 1
ATOM 833 C C . GLY A 1 108 ? 35.805 12.050 -28.389 1.00 81.56 108 GLY A C 1
ATOM 834 O O . GLY A 1 108 ? 36.928 12.471 -28.669 1.00 81.56 108 GLY A O 1
ATOM 835 N N . LYS A 1 109 ? 34.721 12.384 -29.096 1.00 80.00 109 LYS A N 1
ATOM 836 C CA . LYS A 1 109 ? 34.769 13.262 -30.269 1.00 80.00 109 LYS A CA 1
ATOM 837 C C . LYS A 1 109 ? 35.176 14.693 -29.907 1.00 80.00 109 LYS A C 1
ATOM 839 O O . LYS A 1 109 ? 36.017 15.272 -30.587 1.00 80.00 109 LYS A O 1
ATOM 844 N N . MET A 1 110 ? 34.649 15.227 -28.805 1.00 78.50 110 MET A N 1
ATOM 845 C CA . MET A 1 110 ? 34.997 16.567 -28.322 1.00 78.50 110 MET A CA 1
ATOM 846 C C . MET A 1 110 ? 36.478 16.675 -27.921 1.00 78.50 110 MET A C 1
ATOM 848 O O . MET A 1 110 ? 37.118 17.682 -28.212 1.00 78.50 110 MET A O 1
ATOM 852 N N . ILE A 1 111 ? 37.038 15.633 -27.294 1.00 81.81 111 ILE A N 1
ATOM 853 C CA . ILE A 1 111 ? 38.470 15.578 -26.957 1.00 81.81 111 ILE A CA 1
ATOM 854 C C . ILE A 1 111 ? 39.320 15.537 -28.234 1.00 81.81 111 ILE A C 1
ATOM 856 O O . ILE A 1 111 ? 40.263 16.312 -28.358 1.00 81.81 111 ILE A O 1
ATOM 860 N N . ALA A 1 112 ? 38.955 14.700 -29.210 1.00 82.19 112 ALA A N 1
ATOM 861 C CA . ALA A 1 112 ? 39.693 14.591 -30.469 1.00 82.19 112 ALA A CA 1
ATOM 862 C C . ALA A 1 112 ? 39.676 15.896 -31.288 1.00 82.19 112 ALA A C 1
ATOM 864 O O . ALA A 1 112 ? 40.695 16.282 -31.859 1.00 82.19 112 ALA A O 1
ATOM 865 N N . GLU A 1 113 ? 38.538 16.594 -31.332 1.00 81.94 113 GLU A N 1
ATOM 866 C CA . GLU A 1 113 ? 38.414 17.900 -31.993 1.00 81.94 113 GLU A CA 1
ATOM 867 C C . GLU A 1 113 ? 39.248 18.977 -31.282 1.00 81.94 113 GLU A C 1
ATOM 869 O O . GLU A 1 113 ? 39.889 19.796 -31.944 1.00 81.94 113 GLU A O 1
ATOM 874 N N . HIS A 1 114 ? 39.293 18.951 -29.947 1.00 81.12 114 HIS A N 1
ATOM 875 C CA . HIS A 1 114 ? 40.120 19.868 -29.165 1.00 81.12 114 HIS A CA 1
ATOM 876 C C . HIS A 1 114 ? 41.623 19.618 -29.369 1.00 81.12 114 HIS A C 1
ATOM 878 O O . HIS A 1 114 ? 42.372 20.569 -29.591 1.00 81.12 114 HIS A O 1
ATOM 884 N N . ASP A 1 115 ? 42.059 18.356 -29.371 1.00 79.50 115 ASP A N 1
ATOM 885 C CA . ASP A 1 115 ? 43.457 17.984 -29.622 1.00 79.50 115 ASP A CA 1
ATOM 886 C C . ASP A 1 115 ? 43.894 18.339 -31.051 1.00 79.50 115 ASP A C 1
ATOM 888 O O . ASP A 1 115 ? 44.995 18.855 -31.256 1.00 79.50 115 ASP A O 1
ATOM 892 N N . ALA A 1 116 ? 43.023 18.132 -32.044 1.00 77.94 116 ALA A N 1
ATOM 893 C CA . ALA A 1 116 ? 43.288 18.527 -33.426 1.00 77.94 116 ALA A CA 1
ATOM 894 C C . ALA A 1 116 ? 43.397 20.054 -33.580 1.00 77.94 116 ALA A C 1
ATOM 896 O O . ALA A 1 116 ? 44.280 20.539 -34.291 1.00 77.94 116 ALA A O 1
ATOM 897 N N . ALA A 1 117 ? 42.545 20.819 -32.889 1.00 76.12 117 ALA A N 1
ATOM 898 C CA . ALA A 1 117 ? 42.612 22.279 -32.879 1.00 76.12 117 ALA A CA 1
ATOM 899 C C . ALA A 1 117 ? 43.893 22.793 -32.202 1.00 76.12 117 ALA A C 1
ATOM 901 O O . ALA A 1 117 ? 44.538 23.705 -32.722 1.00 76.12 117 ALA A O 1
ATOM 902 N N . LEU A 1 118 ? 44.305 22.182 -31.086 1.00 74.56 118 LEU A N 1
ATOM 903 C CA . LEU A 1 118 ? 45.567 22.503 -30.413 1.00 74.56 118 LEU A CA 1
ATOM 904 C C . LEU A 1 118 ? 46.785 22.184 -31.289 1.00 74.56 118 LEU A C 1
ATOM 906 O O . LEU A 1 118 ? 47.722 22.980 -31.335 1.00 74.56 118 LEU A O 1
ATOM 910 N N . ALA A 1 119 ? 46.768 21.055 -32.003 1.00 74.12 119 ALA A N 1
ATOM 911 C CA . ALA A 1 119 ? 47.838 20.680 -32.924 1.00 74.12 119 ALA A CA 1
ATOM 912 C C . ALA A 1 119 ? 47.945 21.653 -34.108 1.00 74.12 119 ALA A C 1
ATOM 914 O O . ALA A 1 119 ? 49.049 22.078 -34.437 1.00 74.12 119 ALA A O 1
ATOM 915 N N . ALA A 1 120 ? 46.814 22.061 -34.696 1.00 75.12 120 ALA A N 1
ATOM 916 C CA . ALA A 1 120 ? 46.785 23.040 -35.782 1.00 75.12 120 ALA A CA 1
ATOM 917 C C . ALA A 1 120 ? 47.268 24.429 -35.329 1.00 75.12 120 ALA A C 1
ATOM 919 O O . ALA A 1 120 ? 48.057 25.057 -36.026 1.00 75.12 120 ALA A O 1
ATOM 920 N N . MET A 1 121 ? 46.871 24.886 -34.134 1.00 71.31 121 MET A N 1
ATOM 921 C CA . MET A 1 121 ? 47.368 26.149 -33.567 1.00 71.31 121 MET A CA 1
ATOM 922 C C . MET A 1 121 ? 48.866 26.101 -33.236 1.00 71.31 121 MET A C 1
ATOM 924 O O . MET A 1 121 ? 49.542 27.121 -33.324 1.00 71.31 121 MET A O 1
ATOM 928 N N . ALA A 1 122 ? 49.398 24.941 -32.843 1.00 69.38 122 ALA A N 1
ATOM 929 C CA . ALA A 1 122 ? 50.827 24.773 -32.583 1.00 69.38 122 ALA A CA 1
ATOM 930 C C . ALA A 1 122 ? 51.676 24.729 -33.868 1.00 69.38 122 ALA A C 1
ATOM 932 O O . ALA A 1 122 ? 52.862 25.057 -33.807 1.00 69.38 122 ALA A O 1
ATOM 933 N N . ASP A 1 123 ? 51.088 24.325 -34.997 1.00 66.31 123 ASP A N 1
ATOM 934 C CA . ASP A 1 123 ? 51.733 24.327 -36.317 1.00 66.31 123 ASP A CA 1
ATOM 935 C C . ASP A 1 123 ? 51.761 25.747 -36.914 1.00 66.31 123 ASP A C 1
ATOM 937 O O . ASP A 1 123 ? 52.807 26.204 -37.358 1.00 66.31 123 ASP A O 1
ATOM 941 N N . ASP A 1 124 ? 50.667 26.504 -36.773 1.00 65.44 124 ASP A N 1
ATOM 942 C CA . ASP A 1 124 ? 50.531 27.901 -37.241 1.00 65.44 124 ASP A CA 1
ATOM 943 C C . ASP A 1 124 ? 51.438 28.899 -36.475 1.00 65.44 124 ASP A C 1
ATOM 945 O O . ASP A 1 124 ? 51.681 30.017 -36.916 1.00 65.44 124 ASP A O 1
ATOM 949 N N . LEU A 1 125 ? 51.958 28.500 -35.306 1.00 59.44 125 LEU A N 1
ATOM 950 C CA . LEU A 1 125 ? 52.926 29.259 -34.496 1.00 59.44 125 LEU A CA 1
ATOM 951 C C . LEU A 1 125 ? 54.396 28.928 -34.821 1.00 59.44 125 LEU A C 1
ATOM 953 O O . LEU A 1 125 ? 55.298 29.493 -34.194 1.00 59.44 125 LEU A O 1
ATOM 957 N N . ARG A 1 126 ? 5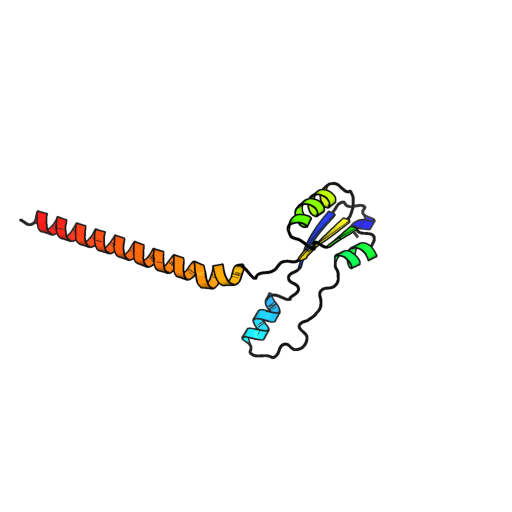4.646 27.978 -35.733 1.00 57.78 126 ARG A N 1
ATOM 958 C CA . ARG A 1 126 ? 55.990 27.546 -36.155 1.00 57.78 126 ARG A CA 1
ATOM 959 C C . ARG A 1 126 ? 56.436 28.112 -37.510 1.00 57.78 126 ARG A C 1
ATOM 961 O O . ARG A 1 126 ? 57.617 27.947 -37.821 1.00 57.78 126 ARG A O 1
ATOM 968 N N . ASP A 1 127 ? 55.550 28.793 -38.235 1.00 52.22 127 ASP A N 1
ATOM 969 C CA . ASP A 1 127 ? 55.835 29.577 -39.451 1.00 52.22 127 ASP A CA 1
ATOM 970 C C . ASP A 1 127 ? 56.047 31.074 -39.141 1.00 52.22 127 ASP A C 1
ATOM 972 O O . ASP A 1 127 ? 56.868 31.716 -39.844 1.00 52.22 127 ASP A O 1
#